Protein AF-A0A962JLA5-F1 (afdb_monomer_lite)

Sequence (82 aa):
PLRYPFTNEFGLIFDKQISGNRTFDLNKDGMAHYGMMADLMQDVRERSGKDVYEAVMNSAEGYLQMWERAEANTNKRHFNPL

Radius of gyration: 19.21 Å; chains: 1; bounding box: 46×39×47 Å

pLDDT: mean 88.45, std 7.41, range [59.19, 96.81]

Foldseek 3Di:
DQDPQDADPVRDTDGFDDDDPDTDDCVPCNCPDPVCVRVVLVVCPVPVDDVVSVCVVCVVVVVVVVVVCVVPDPDCPPDDDD

Secondary structure (DSSP, 8-state):
---SSEE-TTS-EEPPPEETTEE--HHHH-S-SGGGHHHHHHHHHHHS-HHHHHHHHTHHHHHHHHHHHHHT---GGG----

Structure (mmCIF, N/CA/C/O backbone):
data_AF-A0A962JLA5-F1
#
_entry.id   AF-A0A962JLA5-F1
#
loop_
_atom_site.group_PDB
_atom_site.id
_atom_site.type_symbol
_atom_site.label_atom_id
_atom_site.label_alt_id
_atom_site.label_comp_id
_atom_site.label_asym_id
_atom_site.label_entity_id
_atom_site.label_seq_id
_atom_site.pdbx_PDB_ins_code
_atom_site.Cartn_x
_atom_site.Cartn_y
_atom_site.Cartn_z
_atom_site.occupancy
_atom_site.B_iso_or_equiv
_atom_site.auth_seq_id
_atom_site.auth_comp_id
_atom_site.auth_asym_id
_atom_site.auth_atom_id
_atom_site.pdbx_PDB_model_num
ATOM 1 N N . PRO A 1 1 ? 0.965 -1.403 19.012 1.00 84.06 1 PRO A N 1
ATOM 2 C CA . PRO A 1 1 ? -0.317 -1.979 18.545 1.00 84.06 1 PRO A CA 1
ATOM 3 C C . PRO A 1 1 ? -1.118 -0.880 17.854 1.00 84.06 1 PRO A C 1
ATOM 5 O O . PRO A 1 1 ? -1.082 0.252 18.336 1.00 84.06 1 PRO A O 1
ATOM 8 N N . LEU A 1 2 ? -1.786 -1.212 16.751 1.00 87.69 2 LEU A N 1
ATOM 9 C CA . LEU A 1 2 ? -2.579 -0.272 15.965 1.00 87.69 2 LEU A CA 1
ATOM 10 C C . LEU A 1 2 ? -3.771 0.224 16.794 1.00 87.69 2 LEU A C 1
ATOM 12 O O . LEU A 1 2 ? -4.472 -0.585 17.411 1.00 87.69 2 LEU A O 1
ATOM 16 N N . ARG A 1 3 ? -3.986 1.543 16.840 1.00 89.50 3 ARG A N 1
ATOM 17 C CA . ARG A 1 3 ? -5.090 2.171 17.585 1.00 89.50 3 ARG A CA 1
ATOM 18 C C . ARG A 1 3 ? -6.203 2.595 16.632 1.00 89.50 3 ARG A C 1
ATOM 20 O O . ARG A 1 3 ? -5.928 3.238 15.631 1.00 89.50 3 ARG A O 1
ATOM 27 N N . TYR A 1 4 ? -7.443 2.273 16.993 1.00 89.62 4 TYR A N 1
ATOM 28 C CA . TYR A 1 4 ? -8.648 2.668 16.261 1.00 89.62 4 TYR A CA 1
ATOM 29 C C . TYR A 1 4 ? -9.448 3.717 17.058 1.00 89.62 4 TYR A C 1
ATOM 31 O O . TYR A 1 4 ? -9.435 3.644 18.293 1.00 89.62 4 TYR A O 1
ATOM 39 N N . PRO A 1 5 ? -10.197 4.615 16.393 1.00 92.56 5 PRO A N 1
ATOM 40 C CA . PRO A 1 5 ? -10.097 4.918 14.963 1.00 92.56 5 PRO A CA 1
ATOM 41 C C . PRO A 1 5 ? -8.746 5.552 14.613 1.00 92.56 5 PRO A C 1
ATOM 43 O O . PRO A 1 5 ? -8.105 6.166 15.470 1.00 92.56 5 PRO A O 1
ATOM 46 N N . PHE A 1 6 ? -8.324 5.428 13.356 1.00 91.69 6 PHE A N 1
ATOM 47 C CA . PHE A 1 6 ? -7.146 6.128 12.840 1.00 91.69 6 PHE A CA 1
ATOM 48 C C . PHE A 1 6 ? -7.477 6.923 11.578 1.00 91.69 6 PHE A C 1
ATOM 50 O O . PHE A 1 6 ? -8.407 6.595 10.843 1.00 91.69 6 PHE A O 1
ATOM 57 N N . THR A 1 7 ? -6.696 7.972 11.326 1.00 92.12 7 THR A N 1
ATOM 58 C CA . THR A 1 7 ? -6.767 8.759 10.092 1.00 92.12 7 THR A CA 1
ATOM 59 C C . THR A 1 7 ? -5.593 8.390 9.197 1.00 92.12 7 THR A C 1
ATOM 61 O O . THR A 1 7 ? -4.437 8.483 9.621 1.00 92.12 7 THR A O 1
ATOM 64 N N . ASN A 1 8 ? -5.875 7.977 7.964 1.00 87.50 8 ASN A N 1
ATOM 65 C CA . ASN A 1 8 ? -4.829 7.674 6.994 1.00 87.50 8 ASN A CA 1
ATOM 66 C C . ASN A 1 8 ? -4.164 8.959 6.453 1.00 87.50 8 ASN A C 1
ATOM 68 O O . ASN A 1 8 ? -4.544 10.084 6.776 1.00 87.50 8 ASN A O 1
ATOM 72 N N . GLU A 1 9 ? -3.142 8.807 5.619 1.00 83.50 9 GLU A N 1
ATOM 73 C CA . GLU A 1 9 ? -2.424 9.910 4.970 1.00 83.50 9 GLU A CA 1
ATOM 74 C C . GLU A 1 9 ? -3.292 10.750 4.020 1.00 83.50 9 GLU A C 1
ATOM 76 O O . GLU A 1 9 ? -2.958 11.900 3.748 1.00 83.50 9 GLU A O 1
ATOM 81 N N . PHE A 1 10 ? -4.417 10.200 3.558 1.00 86.12 10 PHE A N 1
ATOM 82 C CA . PHE A 1 10 ? -5.379 10.872 2.685 1.00 86.12 10 PHE A CA 1
ATOM 83 C C . PHE A 1 10 ? -6.497 11.592 3.465 1.00 86.12 10 PHE A C 1
ATOM 85 O O . PHE A 1 10 ? -7.404 12.151 2.854 1.00 86.12 10 PHE A O 1
ATOM 92 N N . GLY A 1 11 ? -6.450 11.592 4.804 1.00 88.62 11 GLY A N 1
ATOM 93 C CA . GLY A 1 11 ? -7.445 12.246 5.663 1.00 88.62 11 GLY A CA 1
ATOM 94 C C . GLY A 1 11 ? -8.727 11.439 5.901 1.00 88.62 11 GLY A C 1
ATOM 95 O O . GLY A 1 11 ? -9.680 11.960 6.477 1.00 88.62 11 GLY A O 1
ATOM 96 N N . LEU A 1 12 ? -8.768 10.174 5.482 1.00 91.25 12 LEU A N 1
ATOM 97 C CA . LEU A 1 12 ? -9.896 9.270 5.692 1.00 91.25 12 LEU A CA 1
ATOM 98 C C . LEU A 1 12 ? -9.801 8.607 7.067 1.00 91.25 12 LEU A C 1
ATOM 100 O O . LEU A 1 12 ? -8.721 8.191 7.490 1.00 91.25 12 LEU A O 1
ATOM 104 N N . ILE A 1 13 ? -10.937 8.498 7.752 1.00 92.88 13 ILE A N 1
ATOM 105 C CA . ILE A 1 13 ? -11.041 7.867 9.070 1.00 92.88 13 ILE A CA 1
ATOM 106 C C . ILE A 1 13 ? -11.449 6.406 8.890 1.00 92.88 13 ILE A C 1
ATOM 108 O O . ILE A 1 13 ? -12.427 6.118 8.201 1.00 92.88 13 ILE A O 1
ATOM 112 N N . PHE A 1 14 ? -10.709 5.506 9.533 1.00 91.31 14 PHE A N 1
ATOM 113 C CA . PHE A 1 14 ? -10.980 4.074 9.546 1.00 91.31 14 PHE A CA 1
ATOM 114 C C . PHE A 1 14 ? -11.278 3.588 10.962 1.00 91.31 14 PHE A C 1
ATOM 116 O O . PHE A 1 14 ? -10.526 3.844 11.908 1.00 91.31 14 PHE A O 1
ATOM 123 N N . ASP A 1 15 ? -12.376 2.847 11.070 1.00 92.75 15 ASP A N 1
ATOM 124 C CA . ASP A 1 15 ? -12.769 2.064 12.236 1.00 92.75 15 ASP A CA 1
ATOM 125 C C . ASP A 1 15 ? -12.456 0.580 12.015 1.00 92.75 15 ASP A C 1
ATOM 127 O O . ASP A 1 15 ? -12.106 0.154 10.913 1.00 92.75 15 ASP A O 1
ATOM 131 N N . LYS A 1 16 ? -12.618 -0.232 13.066 1.00 90.56 16 LYS A N 1
ATOM 132 C CA . LYS A 1 16 ? -12.468 -1.688 12.954 1.00 90.56 16 LYS A CA 1
ATOM 133 C C . LYS A 1 16 ? -13.417 -2.249 11.902 1.00 90.56 16 LYS A C 1
ATOM 135 O O . LYS A 1 16 ? -14.613 -1.951 11.914 1.00 90.56 16 LYS A O 1
ATOM 140 N N . GLN A 1 17 ? -12.898 -3.119 11.043 1.00 88.94 17 GLN A N 1
ATOM 141 C CA . GLN A 1 17 ? -13.696 -3.735 9.995 1.00 88.94 17 GLN A CA 1
ATOM 142 C C . GLN A 1 17 ? -14.761 -4.672 10.592 1.00 88.94 17 GLN A C 1
ATOM 144 O O . GLN A 1 17 ? -14.492 -5.437 11.520 1.00 88.94 17 GLN A O 1
ATOM 149 N N . ILE A 1 18 ? -15.985 -4.612 10.059 1.00 91.00 18 ILE A N 1
ATOM 150 C CA . ILE A 1 18 ? -17.101 -5.480 10.451 1.00 91.00 18 ILE A CA 1
ATOM 151 C C . ILE A 1 18 ? -17.589 -6.237 9.214 1.00 91.00 18 ILE A C 1
ATOM 153 O O . ILE A 1 18 ? -18.057 -5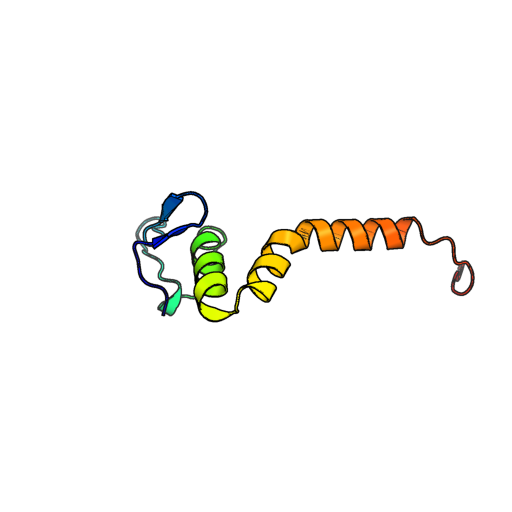.619 8.258 1.00 91.00 18 ILE A O 1
ATOM 157 N N . SER A 1 19 ? -17.525 -7.571 9.239 1.00 87.38 19 SER A N 1
ATOM 158 C CA . SER A 1 19 ? -18.184 -8.424 8.239 1.00 87.38 19 SER A CA 1
ATOM 159 C C . SER A 1 19 ? -19.248 -9.289 8.900 1.00 87.38 19 SER A C 1
ATOM 161 O O . SER A 1 19 ? -18.949 -10.142 9.740 1.00 87.38 19 SER A O 1
ATOM 163 N N . GLY A 1 20 ? -20.502 -9.093 8.491 1.00 87.75 20 GLY A N 1
ATOM 164 C CA . GLY A 1 20 ? -21.644 -9.798 9.067 1.00 87.75 20 GLY A CA 1
ATOM 165 C C . GLY A 1 20 ? -21.742 -9.536 10.569 1.00 87.75 20 GLY A C 1
ATOM 166 O O . GLY A 1 20 ? -21.953 -8.403 10.985 1.00 87.75 20 GLY A O 1
ATOM 167 N N . ASN A 1 21 ? -21.561 -10.586 11.372 1.00 89.62 21 ASN A N 1
ATOM 168 C CA . ASN A 1 21 ? -21.644 -10.515 12.833 1.00 89.62 21 ASN A CA 1
ATOM 169 C C . ASN A 1 21 ? -20.272 -10.532 13.538 1.00 89.62 21 ASN A C 1
ATOM 171 O O . ASN A 1 21 ? -20.207 -10.739 14.749 1.00 89.62 21 ASN A O 1
ATOM 175 N N . ARG A 1 22 ? -19.164 -10.382 12.795 1.00 89.19 22 ARG A N 1
ATOM 176 C CA . ARG A 1 22 ? -17.803 -10.379 13.353 1.00 89.19 22 ARG A CA 1
ATOM 177 C C . ARG A 1 22 ? -17.117 -9.040 13.108 1.00 89.19 22 ARG A C 1
ATOM 179 O O . ARG A 1 22 ? -17.084 -8.552 11.981 1.00 89.19 22 ARG A O 1
ATOM 186 N N . THR A 1 23 ? -16.522 -8.500 14.166 1.00 91.19 23 THR A N 1
ATOM 187 C CA . THR A 1 23 ? -15.584 -7.374 14.106 1.00 91.19 23 THR A CA 1
ATOM 188 C C . THR A 1 23 ? -14.163 -7.915 14.084 1.00 91.19 23 THR A C 1
ATOM 190 O O . THR A 1 23 ? -13.815 -8.756 14.915 1.00 91.19 23 THR A O 1
ATOM 193 N N . PHE A 1 24 ? -13.356 -7.434 13.149 1.00 89.31 24 PHE A N 1
ATOM 194 C CA . PHE A 1 24 ? -11.965 -7.827 12.979 1.00 89.31 24 PHE A CA 1
ATOM 195 C C . PHE A 1 24 ? -11.041 -6.782 13.598 1.00 89.31 24 PHE A C 1
ATOM 197 O O . PHE A 1 24 ? -11.279 -5.577 13.501 1.00 89.31 24 PHE A O 1
ATOM 204 N N . ASP A 1 25 ? -9.986 -7.247 14.261 1.00 89.38 25 ASP A N 1
ATOM 205 C CA . ASP A 1 25 ? -8.955 -6.394 14.844 1.00 89.38 25 ASP A CA 1
ATOM 206 C C . ASP A 1 25 ? -7.587 -6.872 14.376 1.00 89.38 25 ASP A C 1
ATOM 208 O O . ASP A 1 25 ? -7.152 -7.962 14.749 1.00 89.38 25 ASP A O 1
ATOM 212 N N . LEU A 1 26 ? -6.878 -6.041 13.608 1.00 89.69 26 LEU A N 1
ATOM 213 C CA . LEU A 1 26 ? -5.553 -6.381 13.085 1.00 89.69 26 LEU A CA 1
ATOM 214 C C . LEU A 1 26 ? -4.583 -6.860 14.180 1.00 89.69 26 LEU A C 1
ATOM 216 O O . LEU A 1 26 ? -3.774 -7.752 13.940 1.00 89.69 26 LEU A O 1
ATOM 220 N N . ASN A 1 27 ? -4.675 -6.323 15.401 1.00 88.50 27 ASN A N 1
ATOM 221 C CA . ASN A 1 27 ? -3.773 -6.709 16.487 1.00 88.50 27 ASN A CA 1
ATOM 222 C C . ASN A 1 27 ? -4.024 -8.130 17.014 1.00 88.50 27 ASN A C 1
ATOM 224 O O . ASN A 1 27 ? -3.137 -8.694 17.653 1.00 88.50 27 ASN A O 1
ATOM 228 N N . LYS A 1 28 ? -5.230 -8.678 16.814 1.00 88.62 28 LYS A N 1
ATOM 229 C CA . LYS A 1 28 ? -5.632 -10.006 17.306 1.00 88.62 28 LYS A CA 1
ATOM 230 C C . LYS A 1 28 ? -5.752 -11.027 16.183 1.00 88.62 28 LYS A C 1
ATOM 232 O O . LYS A 1 28 ? -5.270 -12.144 16.326 1.00 88.62 28 LYS A O 1
ATOM 237 N N . ASP A 1 29 ? -6.409 -10.641 15.097 1.00 86.44 29 ASP A N 1
ATOM 238 C CA . ASP A 1 29 ? -6.756 -11.516 13.979 1.00 86.44 29 ASP A CA 1
ATOM 239 C C . ASP A 1 29 ? -5.713 -11.469 12.849 1.00 86.44 29 ASP A C 1
ATOM 241 O O . ASP A 1 29 ? -5.729 -12.323 11.964 1.00 86.44 29 ASP A O 1
ATOM 245 N N . GLY A 1 30 ? -4.804 -10.486 12.864 1.00 87.00 30 GLY A N 1
ATOM 246 C CA . GLY A 1 30 ? -3.903 -10.222 11.744 1.00 87.00 30 GLY A CA 1
ATOM 247 C C . GLY A 1 30 ? -4.663 -9.793 10.485 1.00 87.00 30 GLY A C 1
ATOM 248 O O . GLY A 1 30 ? -5.784 -9.290 10.559 1.00 87.00 30 GLY A O 1
ATOM 249 N N . MET A 1 31 ? -4.054 -9.981 9.309 1.00 88.62 31 MET A N 1
ATOM 250 C CA . MET A 1 31 ? -4.722 -9.728 8.028 1.00 88.62 31 MET A CA 1
ATOM 251 C C . MET A 1 31 ? -5.637 -10.912 7.675 1.00 88.62 31 MET A C 1
ATOM 253 O O . MET A 1 31 ? -5.241 -11.827 6.956 1.00 88.62 31 MET A O 1
ATOM 257 N N . ALA A 1 32 ? -6.868 -10.897 8.186 1.00 89.19 32 ALA A N 1
ATOM 258 C CA . ALA A 1 32 ? -7.821 -11.985 7.964 1.00 89.19 32 ALA A CA 1
ATOM 259 C C . ALA A 1 32 ? -8.424 -11.988 6.547 1.00 89.19 32 ALA A C 1
ATOM 261 O O . ALA A 1 32 ? -8.733 -13.046 6.001 1.00 89.19 32 ALA A O 1
ATOM 262 N N . HIS A 1 33 ? -8.614 -10.811 5.947 1.00 88.75 33 HIS A N 1
ATOM 263 C CA . HIS A 1 33 ? -9.137 -10.667 4.590 1.00 88.75 33 HIS A CA 1
ATOM 264 C C . HIS A 1 33 ? -8.728 -9.331 3.967 1.00 88.75 33 HIS A C 1
ATOM 266 O O . HIS A 1 33 ? -8.316 -8.400 4.661 1.00 88.75 33 HIS A O 1
ATOM 272 N N . TYR A 1 34 ? -8.950 -9.194 2.659 1.00 88.00 34 TYR A N 1
ATOM 273 C CA . TYR A 1 34 ? -8.526 -8.023 1.889 1.00 88.00 34 TYR A CA 1
ATOM 274 C C . TYR A 1 34 ? -9.103 -6.690 2.398 1.00 88.00 34 TYR A C 1
ATOM 276 O O . TYR A 1 34 ? -8.439 -5.663 2.339 1.00 88.00 34 TYR A O 1
ATOM 284 N N . GLY A 1 35 ? -10.301 -6.702 2.994 1.00 88.38 35 GLY A N 1
ATOM 285 C CA . GLY A 1 35 ? -10.886 -5.514 3.631 1.00 88.38 35 GLY A CA 1
ATOM 286 C C . GLY A 1 35 ? -10.073 -4.918 4.793 1.00 88.38 35 GLY A C 1
ATOM 287 O O . GLY A 1 35 ? -10.344 -3.791 5.181 1.00 88.38 35 GLY A O 1
ATOM 288 N N . MET A 1 36 ? -9.076 -5.634 5.329 1.00 91.94 36 MET A N 1
ATOM 289 C CA . MET A 1 36 ? -8.166 -5.142 6.377 1.00 91.94 36 MET A CA 1
ATOM 290 C C . MET A 1 36 ? -6.861 -4.562 5.813 1.00 91.94 36 MET A C 1
ATOM 292 O O . MET A 1 36 ? -5.926 -4.284 6.561 1.00 91.94 36 MET A O 1
ATOM 296 N N . MET A 1 37 ? -6.752 -4.405 4.489 1.00 90.19 37 MET A N 1
ATOM 297 C CA . MET A 1 37 ? -5.534 -3.887 3.863 1.00 90.19 37 MET A CA 1
ATOM 298 C C . MET A 1 37 ? -5.194 -2.474 4.357 1.00 90.19 37 MET A C 1
ATOM 300 O O . MET A 1 37 ? -4.025 -2.175 4.583 1.00 90.19 37 MET A O 1
ATOM 304 N N . ALA A 1 38 ? -6.206 -1.630 4.587 1.00 89.56 38 ALA A N 1
ATOM 305 C CA . ALA A 1 38 ? -6.012 -0.295 5.154 1.00 89.56 38 ALA A CA 1
ATOM 306 C C . ALA A 1 38 ? -5.366 -0.356 6.550 1.00 89.56 38 ALA A C 1
ATOM 308 O O . ALA A 1 38 ? -4.402 0.363 6.811 1.00 89.56 38 ALA A O 1
ATOM 309 N N . ASP A 1 39 ? -5.834 -1.269 7.405 1.00 91.81 39 ASP A N 1
ATOM 310 C CA . ASP A 1 39 ? -5.283 -1.479 8.747 1.00 91.81 39 ASP A CA 1
ATOM 311 C C . ASP A 1 39 ? -3.820 -1.931 8.668 1.00 91.81 39 ASP A C 1
ATOM 313 O O . ASP A 1 39 ? -2.965 -1.410 9.384 1.00 91.81 39 ASP A O 1
ATOM 317 N N . LEU A 1 40 ? -3.504 -2.865 7.761 1.00 90.94 40 LEU A N 1
ATOM 318 C CA . LEU A 1 40 ? -2.126 -3.311 7.557 1.00 90.94 40 LEU A CA 1
ATOM 319 C C . LEU A 1 40 ? -1.220 -2.163 7.097 1.00 90.94 40 LEU 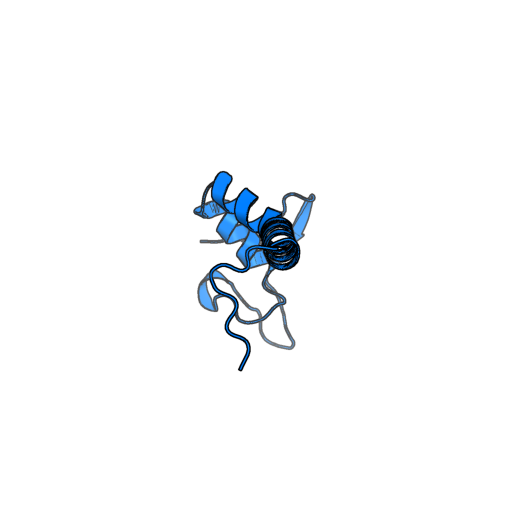A C 1
ATOM 321 O O . LEU A 1 40 ? -0.114 -2.023 7.614 1.00 90.94 40 LEU A O 1
ATOM 325 N N . MET A 1 41 ? -1.663 -1.350 6.135 1.00 90.94 41 MET A N 1
ATOM 326 C CA . MET A 1 41 ? -0.873 -0.214 5.647 1.00 90.94 41 MET A CA 1
ATOM 327 C C . MET A 1 41 ? -0.610 0.808 6.750 1.00 90.94 41 MET A C 1
ATOM 329 O O . MET A 1 41 ? 0.512 1.302 6.864 1.00 90.94 41 MET A O 1
ATOM 333 N N . GLN A 1 42 ? -1.595 1.069 7.611 1.00 91.44 42 GLN A N 1
ATOM 334 C CA . GLN A 1 42 ? -1.393 1.925 8.774 1.00 91.44 42 GLN A CA 1
ATOM 335 C C . GLN A 1 42 ? -0.390 1.312 9.765 1.00 91.44 42 GLN A C 1
ATOM 337 O O . GLN A 1 42 ? 0.473 2.023 10.278 1.00 91.44 42 GLN A O 1
ATOM 342 N N . ASP A 1 43 ? -0.438 0.001 10.005 1.00 91.88 43 ASP A N 1
ATOM 343 C CA . ASP A 1 43 ? 0.518 -0.662 10.898 1.00 91.88 43 ASP A CA 1
ATOM 344 C C . ASP A 1 43 ? 1.956 -0.627 10.349 1.00 91.88 43 ASP A C 1
ATOM 346 O O . ASP A 1 43 ? 2.900 -0.355 11.094 1.00 91.88 43 ASP A O 1
ATOM 350 N N . VAL A 1 44 ? 2.125 -0.818 9.035 1.00 91.19 44 VAL A N 1
ATOM 351 C CA . VAL A 1 44 ? 3.413 -0.651 8.338 1.00 91.19 44 VAL A CA 1
ATOM 352 C C . VAL A 1 44 ? 3.908 0.788 8.471 1.00 91.19 44 VAL A C 1
ATOM 354 O O . VAL A 1 44 ? 5.071 1.011 8.810 1.00 91.19 44 VAL A O 1
ATOM 357 N N . ARG A 1 45 ? 3.031 1.776 8.276 1.00 89.25 45 ARG A N 1
ATOM 358 C CA . ARG A 1 45 ? 3.371 3.196 8.428 1.00 89.25 45 ARG A CA 1
ATOM 359 C C . ARG A 1 45 ? 3.877 3.529 9.831 1.00 89.25 45 ARG A C 1
ATOM 361 O O . ARG A 1 45 ? 4.842 4.276 9.972 1.00 89.25 45 ARG A O 1
ATOM 368 N N . GLU A 1 46 ? 3.234 2.989 10.864 1.00 90.69 46 GLU A N 1
ATOM 369 C CA . GLU A 1 46 ? 3.587 3.263 12.261 1.00 90.69 46 GLU A CA 1
ATOM 370 C C . GLU A 1 46 ? 4.850 2.526 12.728 1.00 90.69 46 GLU A C 1
ATOM 372 O O . GLU A 1 46 ? 5.530 3.012 13.634 1.00 90.69 46 GLU A O 1
ATOM 377 N N . ARG A 1 47 ? 5.176 1.362 12.143 1.00 90.25 47 ARG A N 1
ATOM 378 C CA . ARG A 1 47 ? 6.230 0.471 12.667 1.00 90.25 47 ARG A CA 1
ATOM 379 C C . ARG A 1 47 ? 7.458 0.312 11.780 1.00 90.25 47 ARG A C 1
ATOM 381 O O . ARG A 1 47 ? 8.539 0.070 12.308 1.00 90.25 47 ARG A O 1
ATOM 388 N N . SER A 1 48 ? 7.316 0.391 10.462 1.00 86.44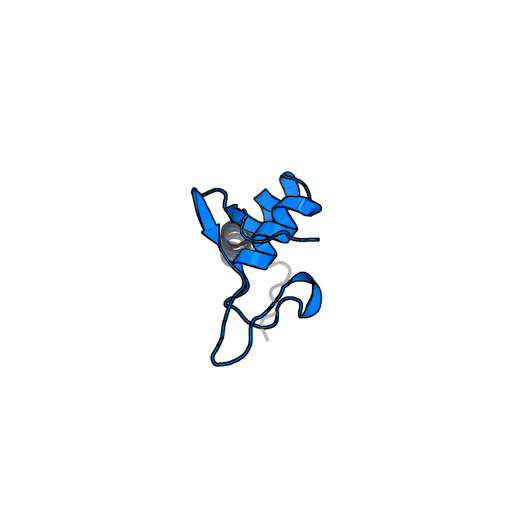 48 SER A N 1
ATOM 389 C CA . SER A 1 48 ? 8.367 -0.026 9.521 1.00 86.44 48 SER A CA 1
ATOM 390 C C . SER A 1 48 ? 9.315 1.100 9.103 1.00 86.44 48 SER A C 1
ATOM 392 O O . SER A 1 48 ? 10.322 0.838 8.452 1.00 86.44 48 SER A O 1
ATOM 394 N N . GLY A 1 49 ? 9.034 2.341 9.503 1.00 88.44 49 GLY A N 1
ATOM 395 C CA . GLY A 1 49 ? 9.807 3.511 9.094 1.00 88.44 49 GLY A CA 1
ATOM 396 C C . GLY A 1 49 ? 9.410 4.031 7.709 1.00 88.44 49 GLY A C 1
ATOM 397 O O . GLY A 1 49 ? 8.786 3.337 6.905 1.00 88.44 49 GLY A O 1
ATOM 398 N N . LYS A 1 50 ? 9.759 5.295 7.446 1.00 89.56 50 LYS A N 1
ATOM 399 C CA . LYS A 1 50 ? 9.300 6.038 6.265 1.00 89.56 50 LYS A CA 1
ATOM 400 C C . LYS A 1 50 ? 9.745 5.394 4.947 1.00 89.56 50 LYS A C 1
ATOM 402 O O . LYS A 1 50 ? 8.918 5.225 4.061 1.00 89.56 50 LYS A O 1
ATOM 407 N N . ASP A 1 51 ? 11.004 4.979 4.847 1.00 91.25 51 ASP A N 1
ATOM 408 C CA . ASP A 1 51 ? 11.560 4.428 3.603 1.00 91.25 51 ASP A CA 1
ATOM 409 C C . ASP A 1 51 ? 10.878 3.114 3.202 1.00 91.25 51 ASP A C 1
ATOM 411 O O . ASP A 1 51 ? 10.585 2.883 2.031 1.00 91.25 51 ASP A O 1
ATOM 415 N N . VAL A 1 52 ? 10.569 2.256 4.182 1.00 91.38 52 VAL A N 1
ATOM 416 C CA . VAL A 1 52 ? 9.854 0.996 3.934 1.00 91.38 52 VAL A CA 1
ATOM 417 C C . VAL A 1 52 ? 8.425 1.278 3.495 1.00 91.38 52 VAL A C 1
ATOM 419 O O . VAL A 1 52 ? 7.937 0.656 2.555 1.00 9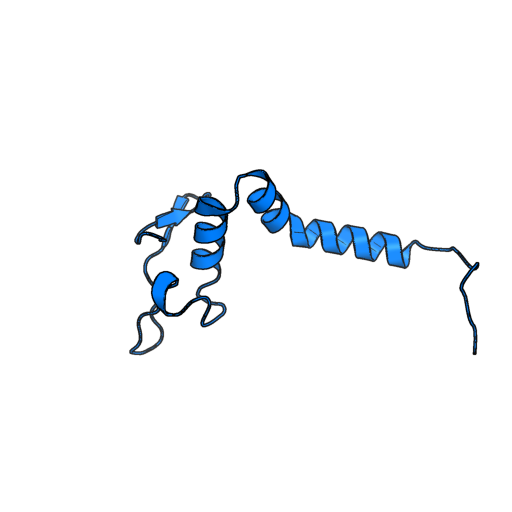1.38 52 VAL A O 1
ATOM 422 N N . TYR A 1 53 ? 7.761 2.234 4.142 1.00 91.19 53 TYR A N 1
ATOM 423 C CA . TYR A 1 53 ? 6.423 2.648 3.746 1.00 91.19 53 TYR A CA 1
ATOM 424 C C . TYR A 1 53 ? 6.385 3.173 2.305 1.00 91.19 53 TYR A C 1
ATOM 426 O O . TYR A 1 53 ? 5.551 2.744 1.510 1.00 91.19 53 TYR A O 1
ATOM 434 N N . GLU A 1 54 ? 7.321 4.050 1.943 1.00 91.25 54 GLU A N 1
ATOM 435 C CA . GLU A 1 54 ? 7.441 4.570 0.581 1.00 91.25 54 GLU A CA 1
ATOM 436 C C . GLU A 1 54 ? 7.749 3.457 -0.426 1.00 91.25 54 GLU A C 1
ATOM 438 O O . GLU A 1 54 ? 7.163 3.435 -1.507 1.00 91.25 54 GLU A O 1
ATOM 443 N N . ALA A 1 55 ? 8.606 2.494 -0.078 1.00 91.88 55 ALA A N 1
ATOM 444 C CA . ALA A 1 55 ? 8.876 1.341 -0.932 1.00 91.88 55 ALA A CA 1
ATOM 445 C C . ALA A 1 55 ? 7.623 0.476 -1.155 1.00 91.88 55 ALA A C 1
ATOM 447 O O . ALA A 1 55 ? 7.378 0.027 -2.274 1.00 91.88 55 ALA A O 1
ATOM 448 N N . VAL A 1 56 ? 6.803 0.271 -0.119 1.00 91.12 56 VAL A N 1
ATOM 449 C CA . VAL A 1 56 ? 5.532 -0.462 -0.230 1.00 91.12 56 VAL A CA 1
ATOM 450 C C . VAL A 1 56 ? 4.548 0.290 -1.124 1.00 91.12 56 VAL A C 1
ATOM 452 O O . VAL A 1 56 ? 3.953 -0.317 -2.014 1.00 91.12 56 VAL A O 1
ATOM 455 N N . MET A 1 57 ? 4.421 1.606 -0.954 1.00 90.12 57 MET A N 1
ATOM 456 C CA . MET A 1 57 ? 3.521 2.422 -1.775 1.00 90.12 57 MET A CA 1
ATOM 457 C C . MET A 1 57 ? 3.948 2.485 -3.245 1.00 90.12 57 MET A C 1
ATOM 459 O O . MET A 1 57 ? 3.099 2.497 -4.131 1.00 90.12 57 MET A O 1
ATOM 463 N N . ASN A 1 58 ? 5.252 2.436 -3.518 1.00 93.31 58 ASN A N 1
ATOM 464 C CA . ASN A 1 58 ? 5.798 2.403 -4.877 1.00 93.31 58 ASN A CA 1
ATOM 465 C C . ASN A 1 58 ? 6.010 0.977 -5.422 1.00 93.31 58 ASN A C 1
ATOM 467 O O . ASN A 1 58 ? 6.602 0.802 -6.486 1.00 93.31 58 ASN A O 1
ATOM 471 N N . SER A 1 59 ? 5.547 -0.061 -4.719 1.00 93.06 59 SER A N 1
ATOM 472 C CA . SER A 1 59 ? 5.836 -1.458 -5.078 1.00 93.06 59 SER A CA 1
ATOM 473 C C . SER A 1 59 ? 5.266 -1.870 -6.438 1.00 93.06 59 SER A C 1
ATOM 475 O O . SER A 1 59 ? 5.926 -2.601 -7.177 1.00 93.06 59 SER A O 1
ATOM 477 N N . ALA A 1 60 ? 4.079 -1.372 -6.797 1.00 94.19 60 ALA A N 1
ATOM 478 C CA . ALA A 1 60 ? 3.466 -1.632 -8.098 1.00 94.19 60 ALA A CA 1
AT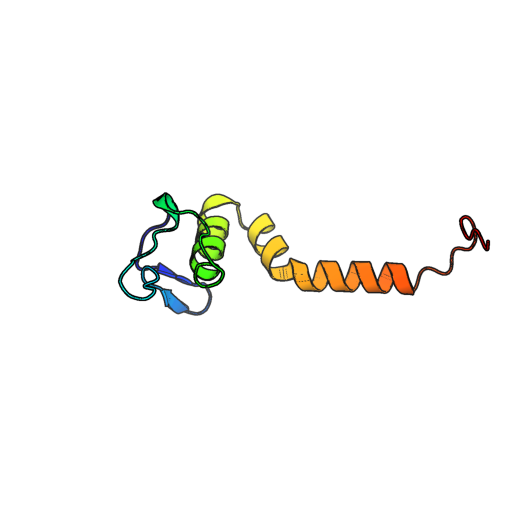OM 479 C C . ALA A 1 60 ? 4.324 -1.078 -9.246 1.00 94.19 60 ALA A C 1
ATOM 481 O O . ALA A 1 60 ? 4.604 -1.792 -10.204 1.00 94.19 60 ALA A O 1
ATOM 482 N N . GLU A 1 61 ? 4.811 0.156 -9.106 1.00 94.56 61 GLU A N 1
ATOM 483 C CA . GLU A 1 61 ? 5.726 0.782 -10.065 1.00 94.56 61 GLU A CA 1
ATOM 484 C C . GLU A 1 61 ? 7.052 0.015 -10.146 1.00 94.56 61 GLU A C 1
ATOM 486 O O . GLU A 1 61 ? 7.535 -0.298 -11.232 1.00 94.56 61 GLU A O 1
ATOM 491 N N . GLY A 1 62 ? 7.614 -0.375 -8.998 1.00 95.50 62 GLY A N 1
ATOM 492 C CA . GLY A 1 62 ? 8.821 -1.200 -8.960 1.00 95.50 62 GLY A CA 1
ATOM 493 C C . GLY A 1 62 ? 8.656 -2.531 -9.705 1.00 95.50 62 GLY A C 1
ATOM 494 O O . GLY A 1 62 ? 9.566 -2.955 -10.421 1.00 95.50 62 GLY A O 1
ATOM 495 N N . TYR A 1 63 ? 7.490 -3.172 -9.583 1.00 94.12 63 TYR A N 1
ATOM 496 C CA . TYR A 1 63 ? 7.170 -4.391 -10.324 1.00 94.12 63 TYR A CA 1
ATOM 497 C C . TYR A 1 63 ? 7.056 -4.139 -11.833 1.00 94.12 63 TYR A C 1
ATOM 499 O O . TYR A 1 63 ? 7.628 -4.901 -12.613 1.00 94.12 63 TYR A O 1
ATOM 507 N N . LEU A 1 64 ? 6.382 -3.062 -12.250 1.00 96.62 64 LEU A N 1
ATOM 508 C CA . LEU A 1 64 ? 6.265 -2.691 -13.664 1.00 96.62 64 LEU A CA 1
ATOM 509 C C . LEU A 1 64 ? 7.636 -2.418 -14.287 1.00 96.62 64 LEU A C 1
ATOM 511 O O . LEU A 1 64 ? 7.967 -3.014 -15.308 1.00 96.62 64 LEU A O 1
ATOM 515 N N . GLN A 1 65 ? 8.489 -1.632 -13.627 1.00 96.81 65 GLN A N 1
ATOM 516 C CA . GLN A 1 65 ? 9.849 -1.374 -14.109 1.00 96.81 65 GLN A CA 1
ATOM 517 C C . GLN A 1 65 ? 10.681 -2.654 -14.236 1.00 96.81 65 GLN A C 1
ATOM 519 O O . GLN A 1 65 ? 11.491 -2.793 -15.154 1.00 96.81 65 GLN A O 1
ATOM 524 N N . MET A 1 66 ? 10.524 -3.597 -13.304 1.00 96.44 66 MET A N 1
ATOM 525 C CA . MET A 1 66 ? 11.191 -4.895 -13.390 1.00 96.44 66 MET A CA 1
ATOM 526 C C . MET A 1 66 ? 10.688 -5.695 -14.597 1.00 96.44 66 MET A C 1
ATOM 528 O O . MET A 1 66 ? 11.505 -6.262 -15.326 1.00 96.44 66 MET A O 1
ATOM 532 N N . TRP A 1 67 ? 9.373 -5.733 -14.814 1.00 96.25 67 TRP A N 1
ATOM 533 C CA . TRP A 1 67 ? 8.766 -6.419 -15.952 1.00 96.25 67 TRP A CA 1
ATOM 534 C C . TRP A 1 67 ? 9.249 -5.811 -17.274 1.00 96.25 67 TRP A C 1
ATOM 536 O O . TRP A 1 67 ? 9.797 -6.532 -18.107 1.00 96.25 67 TRP A O 1
ATOM 546 N N . GLU A 1 68 ? 9.180 -4.493 -17.438 1.00 96.00 68 GLU A N 1
ATOM 547 C CA . GLU A 1 68 ? 9.646 -3.812 -18.653 1.00 96.00 68 GLU A CA 1
ATOM 548 C C . GLU A 1 68 ? 11.122 -4.101 -18.953 1.00 96.00 68 GLU A C 1
ATOM 550 O O . GLU A 1 68 ? 11.494 -4.352 -20.099 1.00 96.00 68 GLU A O 1
ATOM 555 N N . ARG A 1 69 ? 11.983 -4.141 -17.926 1.00 95.25 69 ARG A N 1
ATOM 556 C CA . ARG A 1 69 ? 13.396 -4.529 -18.090 1.00 95.25 69 ARG A CA 1
ATOM 557 C C . ARG A 1 69 ? 13.557 -5.980 -18.528 1.00 95.25 69 ARG A C 1
ATOM 559 O O . ARG A 1 69 ? 14.491 -6.275 -19.271 1.00 95.25 69 ARG A O 1
ATOM 566 N N . ALA A 1 70 ? 12.700 -6.879 -18.047 1.00 93.00 70 ALA A N 1
ATOM 567 C CA . ALA A 1 70 ? 12.712 -8.279 -18.448 1.00 93.00 70 ALA A CA 1
ATOM 568 C C . ALA A 1 70 ? 12.274 -8.444 -19.912 1.00 93.00 70 ALA A C 1
ATOM 570 O O . ALA A 1 70 ? 12.923 -9.181 -20.649 1.00 93.00 70 ALA A O 1
ATOM 571 N N . GLU A 1 71 ? 11.247 -7.714 -20.354 1.00 92.56 71 GLU A N 1
ATOM 572 C CA . GLU A 1 71 ? 10.788 -7.720 -21.752 1.00 92.56 71 GLU A CA 1
ATOM 573 C C . GLU A 1 71 ? 11.777 -7.047 -22.708 1.00 92.56 71 GLU A C 1
ATOM 575 O O . GLU A 1 71 ? 12.042 -7.561 -23.793 1.00 92.56 71 GLU A O 1
ATOM 580 N N . ALA A 1 72 ? 12.382 -5.930 -22.303 1.00 93.25 72 ALA A N 1
ATOM 581 C CA . ALA A 1 72 ? 13.394 -5.231 -23.094 1.00 93.25 72 ALA A CA 1
ATOM 582 C C . ALA A 1 72 ? 14.739 -5.980 -23.159 1.00 93.25 72 ALA A C 1
ATOM 584 O O . ALA A 1 72 ? 15.655 -5.568 -23.881 1.00 93.25 72 ALA A O 1
ATOM 585 N N . ASN A 1 73 ? 14.899 -7.067 -22.400 1.00 88.50 73 ASN A N 1
ATOM 586 C CA . ASN A 1 73 ? 16.139 -7.821 -22.361 1.00 88.50 73 ASN A CA 1
ATOM 587 C C . ASN A 1 73 ? 16.351 -8.599 -23.670 1.00 88.50 73 ASN A C 1
ATOM 589 O O . ASN A 1 73 ? 15.740 -9.631 -23.927 1.00 88.50 73 ASN A O 1
ATOM 593 N N . THR A 1 74 ? 17.288 -8.123 -24.488 1.00 85.19 74 THR A N 1
ATOM 594 C CA . THR A 1 74 ? 17.671 -8.742 -25.769 1.00 85.19 74 THR A CA 1
ATOM 595 C C . THR A 1 74 ? 18.905 -9.646 -25.660 1.00 85.19 74 THR A C 1
ATOM 597 O O . THR A 1 74 ? 19.457 -10.086 -26.673 1.00 85.19 74 THR A O 1
ATOM 600 N N . ASN A 1 75 ? 19.375 -9.932 -24.442 1.00 82.06 75 ASN A N 1
ATOM 601 C CA . ASN A 1 75 ? 20.601 -10.684 -24.214 1.00 82.06 75 ASN A CA 1
ATOM 602 C C . ASN A 1 75 ? 20.428 -12.171 -24.569 1.00 82.06 75 ASN A C 1
ATOM 604 O O . ASN A 1 75 ? 19.837 -12.953 -23.828 1.00 82.06 75 ASN A O 1
ATOM 608 N N . LYS A 1 76 ? 21.022 -12.584 -25.693 1.00 71.75 76 LYS A N 1
ATOM 609 C CA . LYS A 1 76 ? 20.956 -13.963 -26.209 1.00 71.75 76 LYS A CA 1
ATOM 610 C C . LYS A 1 76 ? 21.931 -14.941 -25.542 1.00 71.75 76 LYS A C 1
ATOM 612 O O . LYS A 1 76 ? 21.941 -16.114 -25.899 1.00 71.75 76 LYS A O 1
ATOM 617 N N . ARG A 1 77 ? 22.753 -14.497 -24.581 1.00 71.44 77 ARG A N 1
ATOM 618 C CA . ARG A 1 77 ? 23.823 -15.318 -23.974 1.00 71.44 77 ARG A CA 1
ATOM 619 C C . ARG A 1 77 ? 23.297 -16.523 -23.176 1.00 71.44 77 ARG A C 1
ATOM 621 O O . ARG A 1 77 ? 24.060 -17.448 -22.925 1.00 71.44 77 ARG A O 1
ATOM 628 N N . HIS A 1 78 ? 22.006 -16.527 -22.833 1.00 65.06 78 HIS A N 1
ATOM 629 C CA . HIS A 1 78 ? 21.306 -17.622 -22.147 1.00 65.06 78 HIS A CA 1
ATOM 630 C C . HIS A 1 78 ? 20.031 -18.082 -22.877 1.00 65.06 78 HIS A C 1
ATOM 632 O O . HIS A 1 78 ? 19.137 -18.656 -22.261 1.00 65.06 78 HIS A O 1
ATOM 638 N N . PHE A 1 79 ? 19.924 -17.831 -24.186 1.00 64.19 79 PHE A N 1
ATOM 639 C CA . PHE A 1 79 ? 18.805 -18.332 -24.982 1.00 64.19 79 PHE A CA 1
ATOM 640 C C . PHE A 1 79 ? 19.027 -19.825 -25.271 1.00 64.19 79 PHE A C 1
ATOM 642 O O . PHE A 1 79 ? 19.931 -20.167 -26.031 1.00 64.19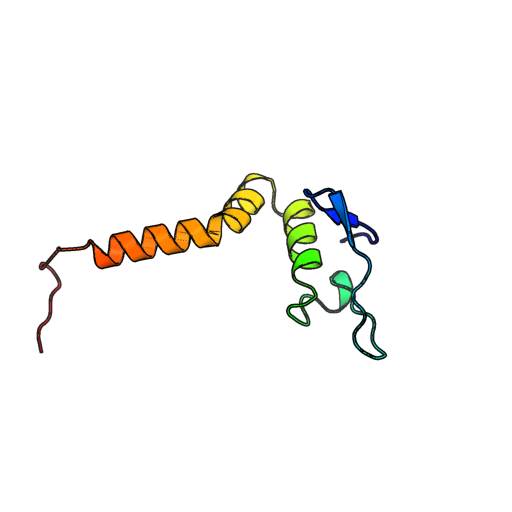 79 PHE A O 1
ATOM 649 N N . ASN A 1 80 ? 18.245 -20.706 -24.638 1.00 65.94 80 ASN A N 1
ATOM 650 C CA . ASN A 1 80 ? 18.197 -22.134 -24.962 1.00 65.94 80 ASN A CA 1
ATOM 651 C C . ASN A 1 80 ? 16.944 -22.406 -25.814 1.00 65.94 80 ASN A C 1
ATOM 653 O O . ASN A 1 80 ? 15.855 -22.529 -25.247 1.00 65.94 80 ASN A O 1
ATOM 657 N N . PRO A 1 81 ? 17.060 -22.438 -27.152 1.00 67.44 81 PRO A N 1
ATOM 658 C CA . PRO A 1 81 ? 15.990 -22.914 -28.006 1.00 67.44 81 PRO A CA 1
ATOM 659 C C . PRO A 1 81 ? 16.019 -24.441 -27.949 1.00 67.44 81 PRO A C 1
ATOM 661 O O . PRO A 1 81 ? 16.935 -25.056 -28.491 1.00 67.44 81 PRO A O 1
ATOM 664 N N . LEU A 1 82 ? 15.062 -25.047 -27.250 1.00 59.19 82 LEU A N 1
ATOM 665 C CA . LEU A 1 82 ? 14.745 -26.453 -27.508 1.00 59.19 82 LEU A CA 1
ATOM 666 C C . LEU A 1 82 ? 14.326 -26.625 -28.973 1.00 59.19 82 LEU A C 1
ATOM 668 O O . LEU A 1 82 ? 13.619 -25.722 -29.483 1.00 59.19 82 LEU A O 1
#